Protein AF-A0A353LS04-F1 (afdb_monomer)

Nearest PDB structures (foldseek):
  4l6y-assembly1_A  TM=2.438E-01  e=7.617E+00  Homo sapiens

pLDDT: mean 70.29, std 13.39, range [38.03, 90.31]

Mean predicted aligned error: 19.08 Å

Radius of gyration: 25.61 Å; Cα contacts (8 Å, |Δi|>4): 51; chains: 1; bounding box: 50×38×78 Å

Foldseek 3Di:
DDDDDPPPPDDDDVVVVVVVVVVVVVVVVVVVVVVVVVVVVCVVVVPPPDDDVVCVVPCNVVVVVVVVVVVVVVCVVVVVVVCVVCVVLVVLVVLLVVLLVCVVVVHDRDQSDDDDPPDPPQPDPCCPPPSVNVSVVSNVVSVD

Secondary structure (DSSP, 8-state):
-------------HHHHHHHHHHHHHHHHHHHHHHHHHHHHHHHTT--SS--HHHHHTSHHHHHHHHHHHHHHHHHHTHHHHHHHHHHHHHHHHHHHHHHHHHHTT-----SSPPPTT--TT-STHHHH-HHHHHHHHHHHHH-

Solvent-accessible surface area (backbone atoms only — not comparable to full-atom values): 8741 Å² total; per-residue (Å²): 140,80,83,80,80,78,83,75,80,74,81,91,54,69,74,55,55,55,54,50,50,55,55,51,51,53,54,50,51,57,53,50,54,50,53,53,54,52,50,53,50,40,53,74,71,67,52,77,81,82,65,61,70,75,38,66,75,67,56,49,44,58,52,51,53,49,50,49,51,50,48,53,51,48,55,66,71,41,44,68,65,54,44,66,69,44,46,63,57,52,50,53,51,52,53,45,51,52,33,50,52,36,43,74,73,72,42,94,52,74,77,89,62,80,80,59,95,83,60,71,90,66,72,53,68,57,43,72,75,33,71,68,46,31,50,53,51,40,58,49,62,74,73,105

Sequence (144 aa):
MTGNQMDQQAPDNPGNATAEFARNMVKVAERSQKLISEFARSQMNGGQAGMHPELAETGRARSVADAFIALLTNLAGNQRRMMQAQHALLSSYFDLWQSMTKRLLGEDATPVIEPARTDKRFRGEEWTSNVVFDYIKQSYLLTA

Structure (mmCIF, N/CA/C/O backbone):
data_AF-A0A353LS04-F1
#
_entry.id   AF-A0A353LS04-F1
#
loop_
_atom_site.group_PDB
_atom_site.id
_atom_site.type_symbol
_atom_site.label_atom_id
_atom_site.label_alt_id
_atom_site.label_comp_id
_atom_site.label_asym_id
_atom_site.label_entity_id
_atom_site.label_seq_id
_atom_site.pdbx_PDB_ins_code
_atom_site.Cartn_x
_atom_site.Cartn_y
_atom_site.Cartn_z
_atom_site.occupancy
_atom_site.B_iso_or_equiv
_atom_site.auth_seq_id
_atom_site.auth_comp_id
_atom_site.auth_asym_id
_atom_site.auth_atom_id
_atom_site.pdbx_PDB_model_num
ATOM 1 N N . MET A 1 1 ? 24.765 16.278 53.520 1.00 41.56 1 MET A N 1
ATOM 2 C CA . MET A 1 1 ? 23.738 16.972 52.720 1.00 41.56 1 MET A CA 1
ATOM 3 C C . MET A 1 1 ? 24.279 17.087 51.307 1.00 41.56 1 MET A C 1
ATOM 5 O O . MET A 1 1 ? 25.081 17.972 51.054 1.00 41.56 1 MET A O 1
ATOM 9 N N . THR A 1 2 ? 23.907 16.164 50.423 1.00 38.22 2 THR A N 1
ATOM 10 C CA . THR A 1 2 ? 24.269 16.231 49.001 1.00 38.22 2 THR A CA 1
ATOM 11 C C . THR A 1 2 ? 23.009 15.855 48.239 1.00 38.22 2 THR A C 1
ATOM 13 O O . THR A 1 2 ? 22.574 14.708 48.293 1.00 38.22 2 THR A O 1
ATOM 16 N N . GLY A 1 3 ? 22.336 16.864 47.685 1.00 38.03 3 GLY A N 1
ATOM 17 C CA . GLY A 1 3 ? 21.081 16.701 46.962 1.00 38.03 3 GLY A CA 1
ATOM 18 C C . GLY A 1 3 ? 21.341 16.132 45.574 1.00 38.03 3 GLY A C 1
ATOM 19 O O . GLY A 1 3 ? 22.091 16.722 44.801 1.00 38.03 3 GLY A O 1
ATOM 20 N N . ASN A 1 4 ? 20.713 14.996 45.274 1.00 38.78 4 ASN A N 1
ATOM 21 C CA . ASN A 1 4 ? 20.616 14.461 43.922 1.00 38.78 4 ASN A CA 1
ATOM 22 C C . ASN A 1 4 ? 19.783 15.419 43.065 1.00 38.78 4 ASN A C 1
ATOM 24 O O . ASN A 1 4 ? 18.593 15.615 43.318 1.00 38.78 4 ASN A O 1
ATOM 28 N N . GLN A 1 5 ? 20.419 15.989 42.043 1.00 39.88 5 GLN A N 1
ATOM 29 C CA . GLN A 1 5 ? 19.734 16.568 40.895 1.00 39.88 5 GLN A CA 1
ATOM 30 C C . GLN A 1 5 ? 18.977 15.444 40.186 1.00 39.88 5 GLN A C 1
ATOM 32 O O . GLN A 1 5 ? 19.565 14.479 39.707 1.00 39.88 5 GLN A O 1
ATOM 37 N N . MET A 1 6 ? 17.652 15.552 40.194 1.00 40.06 6 MET A N 1
ATOM 38 C CA . MET A 1 6 ? 16.777 14.742 39.364 1.00 40.06 6 MET A CA 1
ATOM 39 C C . MET A 1 6 ? 16.962 15.207 37.920 1.00 40.06 6 MET A C 1
ATOM 41 O O . MET A 1 6 ? 16.546 16.316 37.582 1.00 40.06 6 MET A O 1
ATOM 45 N N . ASP A 1 7 ? 17.571 14.366 37.086 1.00 42.03 7 ASP A N 1
ATOM 46 C CA . ASP A 1 7 ? 17.470 14.470 35.633 1.00 42.03 7 ASP A CA 1
ATOM 47 C C . ASP A 1 7 ? 15.996 14.299 35.245 1.00 42.03 7 ASP A C 1
ATOM 49 O O . ASP A 1 7 ? 15.473 13.193 35.102 1.00 42.03 7 ASP A O 1
ATOM 53 N N . GLN A 1 8 ? 15.298 15.427 35.134 1.00 39.38 8 GLN A N 1
ATOM 54 C CA . GLN A 1 8 ? 13.972 15.510 34.543 1.00 39.38 8 GLN A CA 1
ATOM 55 C C . GLN A 1 8 ? 14.110 15.267 33.038 1.00 39.38 8 GLN A C 1
ATOM 57 O O . GLN A 1 8 ? 14.332 16.191 32.258 1.00 39.38 8 GLN A O 1
ATOM 62 N N . GLN A 1 9 ? 13.978 14.006 32.626 1.00 43.75 9 GLN A N 1
ATOM 63 C CA . GLN A 1 9 ? 13.639 13.669 31.246 1.00 43.75 9 GLN A CA 1
ATOM 64 C C . GLN A 1 9 ? 12.244 14.236 30.951 1.00 43.75 9 GLN A C 1
ATOM 66 O O . GLN A 1 9 ? 11.232 13.760 31.466 1.00 43.75 9 GLN A O 1
ATOM 71 N N . ALA A 1 10 ? 12.219 15.322 30.179 1.00 45.47 10 ALA A N 1
ATOM 72 C CA . ALA A 1 10 ? 11.010 15.961 29.676 1.00 45.47 10 ALA A CA 1
ATOM 73 C C . ALA A 1 10 ? 10.279 15.035 28.675 1.00 45.47 10 ALA A C 1
ATOM 75 O O . ALA A 1 10 ? 10.935 14.243 27.998 1.00 45.47 10 ALA A O 1
ATOM 76 N N . PRO A 1 11 ? 8.940 15.121 28.565 1.00 44.94 11 PRO A N 1
ATOM 77 C CA . PRO A 1 11 ? 8.133 14.168 27.805 1.00 44.94 11 PRO A CA 1
ATOM 78 C C . PRO A 1 11 ? 8.365 14.271 26.289 1.00 44.94 11 PRO A C 1
ATOM 80 O O . PRO A 1 11 ? 8.515 15.366 25.742 1.00 44.94 11 PRO A O 1
ATOM 83 N N . ASP A 1 12 ? 8.351 13.116 25.618 1.00 58.38 12 ASP A N 1
ATOM 84 C CA . ASP A 1 12 ? 8.479 12.957 24.167 1.00 58.38 12 ASP A CA 1
ATOM 85 C C . ASP A 1 12 ? 7.432 13.788 23.407 1.00 58.38 12 ASP A C 1
ATOM 87 O O . ASP A 1 12 ? 6.242 13.473 23.368 1.00 58.38 12 ASP A O 1
ATOM 91 N N . ASN A 1 13 ? 7.889 14.877 22.785 1.00 54.16 13 ASN A N 1
ATOM 92 C CA . ASN A 1 13 ? 7.063 15.749 21.959 1.00 54.16 13 ASN A CA 1
ATOM 93 C C . ASN A 1 13 ? 6.998 15.208 20.509 1.00 54.16 13 ASN A C 1
ATOM 95 O O . ASN A 1 13 ? 8.030 15.196 19.829 1.00 54.16 13 ASN A O 1
ATOM 99 N N . PRO A 1 14 ? 5.819 14.834 19.973 1.00 56.53 14 PRO A N 1
ATOM 100 C CA . PRO A 1 14 ? 5.663 14.284 18.616 1.00 56.53 14 PRO A CA 1
ATOM 101 C C . PRO A 1 14 ? 6.101 15.239 17.486 1.00 56.53 14 PRO A C 1
ATOM 103 O O . PRO A 1 14 ? 6.445 14.795 16.384 1.00 56.53 14 PRO A O 1
ATOM 106 N N . GLY A 1 15 ? 6.172 16.550 17.753 1.00 59.38 15 GLY A N 1
ATOM 107 C CA . GLY A 1 15 ? 6.755 17.523 16.821 1.00 59.38 15 GLY A CA 1
ATOM 108 C C . GLY A 1 15 ? 8.265 17.334 16.604 1.00 59.38 15 GLY A C 1
ATOM 109 O O . GLY A 1 15 ? 8.778 17.613 15.519 1.00 59.38 15 GLY A O 1
ATOM 110 N N . ASN A 1 16 ? 8.976 16.799 17.602 1.00 64.94 16 ASN A N 1
ATOM 111 C CA . ASN A 1 16 ? 10.398 16.463 17.503 1.00 64.94 16 ASN A CA 1
ATOM 112 C C . ASN A 1 16 ? 10.595 15.250 16.573 1.00 64.94 16 ASN A C 1
ATOM 114 O O . ASN A 1 16 ? 11.435 15.313 15.672 1.00 64.94 16 ASN A O 1
ATOM 118 N N . ALA A 1 17 ? 9.767 14.210 16.736 1.00 68.69 17 ALA A N 1
ATOM 119 C CA . ALA A 1 17 ? 9.889 12.951 16.002 1.00 68.69 17 ALA A CA 1
ATOM 120 C C . ALA A 1 17 ? 9.697 13.147 14.489 1.00 68.69 17 ALA A C 1
ATOM 122 O O . ALA A 1 17 ? 10.429 12.586 13.673 1.00 68.69 17 ALA A O 1
ATOM 123 N N . THR A 1 18 ? 8.764 14.023 14.105 1.00 71.38 18 THR A N 1
ATOM 124 C CA . THR A 1 18 ? 8.513 14.373 12.697 1.00 71.38 18 THR A CA 1
ATOM 125 C C . THR A 1 18 ? 9.698 15.126 12.082 1.00 71.38 18 THR A C 1
ATOM 127 O O . THR A 1 18 ? 10.128 14.835 10.963 1.00 71.38 18 THR A O 1
ATOM 130 N N . ALA A 1 19 ? 10.281 16.069 12.827 1.00 74.38 19 ALA A N 1
ATOM 131 C CA . ALA A 1 19 ? 11.451 16.816 12.377 1.00 74.38 19 ALA A CA 1
ATOM 132 C C . ALA A 1 19 ? 12.707 15.930 12.296 1.00 74.38 19 ALA A C 1
ATOM 134 O O . ALA A 1 19 ? 13.551 16.113 11.418 1.00 74.38 19 ALA A O 1
ATOM 135 N N . GLU A 1 20 ? 12.843 14.958 13.196 1.00 72.50 20 GLU A N 1
ATOM 136 C CA . GLU A 1 20 ? 13.942 13.997 13.190 1.00 72.50 20 GLU A CA 1
ATOM 137 C C . GLU A 1 20 ? 13.841 13.009 12.027 1.00 72.50 20 GLU A C 1
ATOM 139 O O . GLU A 1 20 ? 14.830 12.780 11.325 1.00 72.50 20 GLU A O 1
ATOM 144 N N . PHE A 1 21 ? 12.634 12.519 11.743 1.00 72.50 21 PHE A N 1
ATOM 145 C CA . PHE A 1 21 ? 12.353 11.708 10.565 1.00 72.50 21 PHE A CA 1
ATOM 146 C C . PHE A 1 21 ? 12.720 12.443 9.267 1.00 72.50 21 PHE A C 1
ATOM 148 O O . PHE A 1 21 ? 13.458 11.902 8.442 1.00 72.50 21 PHE A O 1
ATOM 155 N N . ALA A 1 22 ? 12.303 13.705 9.114 1.00 79.75 22 ALA A N 1
ATOM 156 C CA . ALA A 1 22 ? 12.638 14.515 7.941 1.00 79.75 22 ALA A CA 1
ATOM 157 C C . ALA A 1 22 ? 14.159 14.679 7.757 1.00 79.75 22 ALA A C 1
ATOM 159 O O . ALA A 1 22 ? 14.681 14.500 6.655 1.00 79.75 22 ALA A O 1
ATOM 160 N N . ARG A 1 23 ? 14.899 14.937 8.846 1.00 81.00 23 ARG A N 1
ATOM 161 C CA . ARG A 1 23 ? 16.372 15.008 8.818 1.00 81.00 23 ARG A CA 1
ATOM 162 C C . ARG A 1 23 ? 17.013 13.684 8.404 1.00 81.00 23 ARG A C 1
ATOM 164 O O . ARG A 1 23 ? 18.021 13.686 7.698 1.00 81.00 23 ARG A O 1
ATOM 171 N N . ASN A 1 24 ? 16.455 12.556 8.831 1.00 87.12 24 ASN A N 1
ATOM 172 C CA . ASN A 1 24 ? 16.964 11.240 8.457 1.00 87.12 24 ASN A CA 1
ATOM 173 C C . ASN A 1 24 ? 16.701 10.924 6.978 1.00 87.12 24 ASN A C 1
ATOM 175 O O . ASN A 1 24 ? 17.586 10.387 6.314 1.00 87.12 24 ASN A O 1
ATOM 179 N N . MET A 1 25 ? 15.557 11.339 6.431 1.00 83.06 25 MET A N 1
ATOM 180 C CA . MET A 1 25 ? 15.249 11.176 5.006 1.00 83.06 25 MET A CA 1
ATOM 181 C C . MET A 1 25 ? 16.205 11.954 4.095 1.00 83.06 25 MET A C 1
ATOM 183 O O . MET A 1 25 ? 16.632 11.422 3.070 1.00 83.06 25 MET A O 1
ATOM 187 N N . VAL A 1 26 ? 16.620 13.161 4.493 1.00 90.31 26 VAL A N 1
ATOM 188 C CA . VAL A 1 26 ? 17.646 13.931 3.762 1.00 90.31 26 VAL A CA 1
ATOM 189 C C . VAL A 1 26 ? 18.971 13.164 3.707 1.00 90.31 26 VAL A C 1
ATOM 191 O O . VAL A 1 26 ? 19.538 12.984 2.632 1.00 90.31 26 VAL A O 1
ATOM 194 N N . LYS A 1 27 ? 19.421 12.601 4.836 1.00 84.44 27 LYS A N 1
ATOM 195 C CA . LYS A 1 27 ? 20.658 11.797 4.891 1.00 84.44 27 LYS A CA 1
ATOM 196 C C . LYS A 1 27 ? 20.583 10.538 4.023 1.00 84.44 27 LYS A C 1
ATOM 198 O O . LYS A 1 27 ? 21.588 10.124 3.443 1.00 84.44 27 LYS A O 1
ATOM 203 N N . VAL A 1 28 ? 19.415 9.896 3.954 1.00 87.94 28 VAL A N 1
ATOM 204 C CA . VAL A 1 28 ? 19.190 8.729 3.086 1.00 87.94 28 VAL A CA 1
ATOM 205 C C . VAL A 1 28 ? 19.290 9.135 1.617 1.00 87.94 28 VAL A C 1
ATOM 207 O O . VAL A 1 28 ? 19.998 8.472 0.857 1.00 87.94 28 VAL A O 1
ATOM 210 N N . ALA A 1 29 ? 18.653 10.243 1.232 1.00 81.56 29 ALA A N 1
ATOM 211 C CA . ALA A 1 29 ? 18.709 10.762 -0.130 1.00 81.56 29 ALA A CA 1
ATOM 212 C C . ALA A 1 29 ? 20.157 11.057 -0.559 1.00 81.56 29 ALA A C 1
ATOM 214 O O . ALA A 1 29 ? 20.608 10.547 -1.584 1.00 81.56 29 ALA A O 1
ATOM 215 N N . GLU A 1 30 ? 20.927 11.760 0.274 1.00 88.44 30 GLU A N 1
ATOM 216 C CA . GLU A 1 30 ? 22.339 12.076 0.013 1.00 88.44 30 GLU A CA 1
ATOM 217 C C . GLU A 1 30 ? 23.201 10.818 -0.177 1.00 88.44 30 GLU A C 1
ATOM 219 O O . GLU A 1 30 ? 23.990 10.716 -1.123 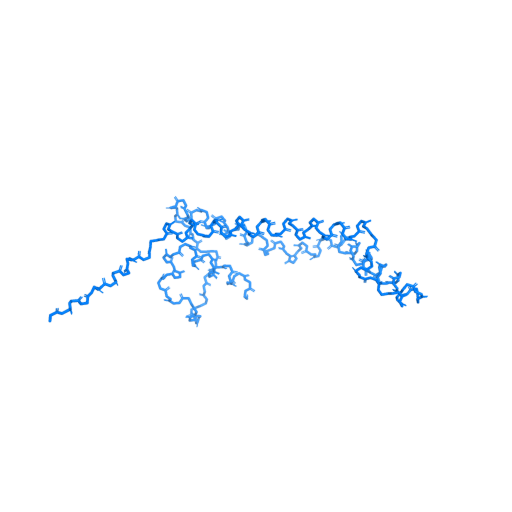1.00 88.44 30 GLU A O 1
ATOM 224 N N . ARG A 1 31 ? 23.033 9.814 0.694 1.00 87.00 31 ARG A N 1
ATOM 225 C CA . ARG A 1 31 ? 23.771 8.544 0.596 1.00 87.00 31 ARG A CA 1
ATOM 226 C C . ARG A 1 31 ? 23.380 7.749 -0.648 1.00 87.00 31 ARG A C 1
ATOM 228 O O . ARG A 1 31 ? 24.252 7.171 -1.295 1.00 87.00 31 ARG A O 1
ATOM 235 N N . SER A 1 32 ? 22.096 7.741 -1.000 1.00 82.69 32 SER A N 1
ATOM 236 C CA . SER A 1 32 ? 21.595 7.040 -2.187 1.00 82.69 32 SER A CA 1
ATOM 237 C C . SER A 1 32 ? 22.120 7.658 -3.485 1.00 82.69 32 SER A C 1
ATOM 239 O O . SER A 1 32 ? 22.592 6.935 -4.362 1.00 82.69 32 SER A O 1
ATOM 241 N N . GLN A 1 33 ? 22.148 8.992 -3.574 1.00 85.38 33 GLN A N 1
ATOM 242 C CA . GLN A 1 33 ? 22.686 9.711 -4.726 1.00 85.38 33 GLN A CA 1
ATOM 243 C C . GLN A 1 33 ? 24.167 9.383 -4.936 1.00 85.38 33 GLN A C 1
ATOM 245 O O . GLN A 1 33 ? 24.594 9.128 -6.063 1.00 85.38 33 GLN A O 1
ATOM 250 N N . LYS A 1 34 ? 24.945 9.333 -3.847 1.00 85.56 34 LYS A N 1
ATOM 251 C CA . LYS A 1 34 ? 26.361 8.961 -3.903 1.00 85.56 34 LYS A CA 1
ATOM 252 C C . LYS A 1 34 ? 26.550 7.545 -4.452 1.00 85.56 34 LYS A C 1
ATOM 254 O O . LYS A 1 34 ? 27.315 7.375 -5.398 1.00 85.56 34 LYS A O 1
ATOM 259 N N . LEU A 1 35 ? 25.816 6.563 -3.926 1.00 85.06 35 LEU A N 1
ATOM 260 C CA . LEU A 1 35 ? 25.904 5.165 -4.366 1.00 85.06 35 LEU A CA 1
ATOM 261 C C . LEU A 1 35 ? 25.549 4.996 -5.847 1.00 85.06 35 LEU A C 1
ATOM 263 O O . LEU A 1 35 ? 26.268 4.319 -6.578 1.00 85.06 35 LEU A O 1
ATOM 267 N N . ILE A 1 36 ? 24.480 5.651 -6.308 1.00 78.56 36 ILE A N 1
ATOM 268 C CA . ILE A 1 36 ? 24.069 5.612 -7.718 1.00 78.56 36 ILE A CA 1
ATOM 269 C C . ILE A 1 36 ? 25.138 6.255 -8.606 1.00 78.56 36 ILE A C 1
ATOM 271 O O . ILE A 1 36 ? 25.476 5.707 -9.653 1.00 78.56 36 ILE A O 1
ATOM 275 N N . SER A 1 37 ? 25.707 7.388 -8.185 1.00 79.00 37 SER A N 1
ATOM 276 C CA . SER A 1 37 ? 26.760 8.069 -8.946 1.00 79.00 37 SER A CA 1
ATOM 277 C C . SER A 1 37 ? 28.037 7.230 -9.058 1.00 79.00 37 SER A C 1
ATOM 279 O O . SER A 1 37 ? 28.664 7.187 -10.114 1.00 79.00 37 SER A O 1
ATOM 281 N N . GLU A 1 38 ? 28.395 6.517 -7.990 1.00 79.44 38 GLU A N 1
ATOM 282 C CA . GLU A 1 38 ? 29.572 5.654 -7.928 1.00 79.44 38 GLU A CA 1
ATOM 283 C C . GLU A 1 38 ? 29.379 4.388 -8.769 1.00 79.44 38 GLU A C 1
ATOM 285 O O . GLU A 1 38 ? 30.271 4.012 -9.527 1.00 79.44 38 GLU A O 1
ATOM 290 N N . PHE A 1 39 ? 28.182 3.801 -8.728 1.00 74.62 39 PHE A N 1
ATOM 291 C CA . PHE A 1 39 ? 27.794 2.676 -9.576 1.00 74.62 39 PHE A CA 1
ATOM 292 C C . PHE A 1 39 ? 27.748 3.044 -11.067 1.00 74.62 39 PHE A C 1
ATOM 294 O O . PHE A 1 39 ? 28.263 2.315 -11.911 1.00 74.62 39 PHE A O 1
ATOM 301 N N . ALA A 1 40 ? 27.176 4.200 -11.414 1.00 76.75 40 ALA A N 1
ATOM 302 C CA . ALA A 1 40 ? 27.163 4.678 -12.796 1.00 76.75 40 ALA A CA 1
ATOM 303 C C . ALA A 1 40 ? 28.593 4.892 -13.316 1.00 76.75 40 ALA A C 1
ATOM 305 O O . ALA A 1 40 ? 28.924 4.507 -14.437 1.00 76.75 40 ALA A O 1
ATOM 306 N N . ARG A 1 41 ? 29.470 5.447 -12.472 1.00 77.00 41 ARG A N 1
ATOM 307 C CA . ARG A 1 41 ? 30.876 5.682 -12.811 1.00 77.00 41 ARG A CA 1
ATOM 308 C C . ARG A 1 41 ? 31.679 4.383 -12.924 1.00 77.00 41 ARG A C 1
ATOM 310 O O . ARG A 1 41 ? 32.538 4.295 -13.797 1.00 77.00 41 ARG A O 1
ATOM 317 N N . SER A 1 42 ? 31.399 3.374 -12.096 1.00 70.88 42 SER A N 1
ATOM 318 C CA . SER A 1 42 ? 32.055 2.061 -12.178 1.00 70.88 42 SER A CA 1
ATOM 319 C C . SER A 1 42 ? 31.630 1.268 -13.418 1.00 70.88 42 SER A C 1
ATOM 321 O O . SER A 1 42 ? 32.467 0.596 -14.020 1.00 70.88 42 SER A O 1
ATOM 323 N N . GLN A 1 43 ? 30.380 1.430 -13.861 1.00 63.50 43 GLN A N 1
ATOM 324 C CA . GLN A 1 43 ? 29.891 0.901 -15.136 1.00 63.50 43 GLN A CA 1
ATOM 325 C C . GLN A 1 43 ? 30.537 1.587 -16.350 1.00 63.50 43 GLN A C 1
ATOM 327 O O . GLN A 1 43 ? 31.020 0.913 -17.257 1.00 63.50 43 GLN A O 1
ATOM 332 N N . MET A 1 44 ? 30.616 2.923 -16.362 1.00 63.53 44 MET A N 1
ATOM 333 C CA . MET A 1 44 ? 31.222 3.671 -17.478 1.00 63.53 44 MET A CA 1
ATOM 334 C C . MET A 1 44 ? 32.732 3.436 -17.610 1.00 63.53 44 MET A C 1
ATOM 336 O O . MET A 1 44 ? 33.260 3.456 -18.719 1.00 63.53 44 MET A O 1
ATOM 340 N N . ASN A 1 45 ? 33.420 3.170 -16.497 1.00 68.25 45 ASN A N 1
ATOM 341 C CA . ASN A 1 45 ? 34.853 2.872 -16.481 1.00 68.25 45 ASN A CA 1
ATOM 342 C C . ASN A 1 45 ? 35.176 1.391 -16.769 1.00 68.25 45 ASN A C 1
ATOM 344 O O . ASN A 1 45 ? 36.300 0.954 -16.526 1.00 68.25 45 ASN A O 1
ATOM 348 N N . GLY A 1 46 ? 34.216 0.614 -17.287 1.00 55.62 46 GLY A N 1
ATOM 349 C CA . GLY A 1 46 ? 34.454 -0.752 -17.762 1.00 55.62 46 GLY A CA 1
ATOM 350 C C . GLY A 1 46 ? 34.718 -1.773 -16.655 1.00 55.62 46 GLY A C 1
ATOM 351 O O . GLY A 1 46 ? 35.267 -2.842 -16.925 1.00 55.62 46 GLY A O 1
ATOM 352 N N . GLY A 1 47 ? 34.339 -1.470 -15.410 1.00 51.31 47 GLY A N 1
ATOM 353 C CA . GLY A 1 47 ? 34.428 -2.421 -14.314 1.00 51.31 47 GLY A CA 1
ATOM 354 C C . GLY A 1 47 ? 33.472 -3.583 -14.557 1.00 51.31 47 GLY A C 1
ATOM 355 O O . GLY A 1 47 ? 32.260 -3.422 -14.434 1.00 51.31 47 GLY A O 1
ATOM 356 N N . GLN A 1 48 ? 34.026 -4.756 -14.877 1.00 54.97 48 GLN A N 1
ATOM 357 C CA . GLN A 1 48 ? 33.369 -6.066 -14.833 1.00 54.97 48 GLN A CA 1
ATOM 358 C C . GLN A 1 48 ? 32.851 -6.367 -13.414 1.00 54.97 48 GLN A C 1
ATOM 360 O O . GLN A 1 48 ? 33.345 -7.245 -12.719 1.00 54.97 48 GLN A O 1
ATOM 365 N N . ALA A 1 49 ? 31.842 -5.643 -12.951 1.00 53.47 49 ALA A N 1
ATOM 366 C CA . ALA A 1 49 ? 31.065 -6.008 -11.782 1.00 53.47 49 ALA A CA 1
ATOM 367 C C . ALA A 1 49 ? 29.760 -6.628 -12.290 1.00 53.47 49 ALA A C 1
ATOM 369 O O . ALA A 1 49 ? 28.727 -5.968 -12.358 1.00 53.47 49 ALA A O 1
ATOM 370 N N . GLY A 1 50 ? 29.835 -7.890 -12.727 1.00 51.94 50 GLY A N 1
ATOM 371 C CA . GLY A 1 50 ? 28.638 -8.683 -13.034 1.00 51.94 50 GLY A CA 1
ATOM 372 C 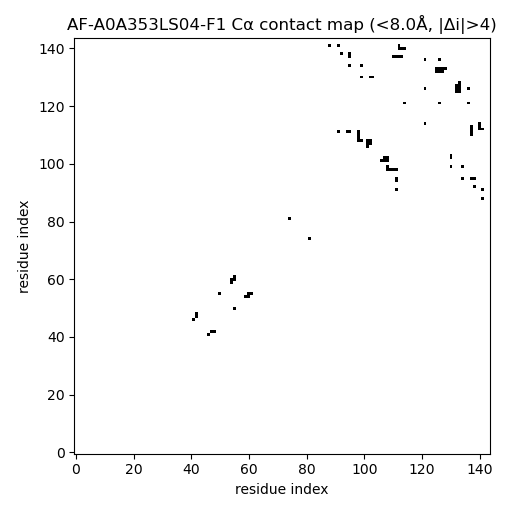C . GLY A 1 50 ? 28.797 -9.787 -14.077 1.00 51.94 50 GLY A C 1
ATOM 373 O O . GLY A 1 50 ? 28.023 -10.739 -14.050 1.00 51.94 50 GLY A O 1
ATOM 374 N N . MET A 1 51 ? 29.797 -9.724 -14.961 1.00 51.38 51 MET A N 1
ATOM 375 C CA . MET A 1 51 ? 30.016 -10.769 -15.969 1.00 51.38 51 MET A CA 1
ATOM 376 C C . MET A 1 51 ? 31.322 -11.508 -15.689 1.00 51.38 51 MET A C 1
ATOM 378 O O . MET A 1 51 ? 32.398 -11.052 -16.063 1.00 51.38 51 MET A O 1
ATOM 382 N N . HIS A 1 52 ? 31.210 -12.664 -15.028 1.00 48.56 52 HIS A N 1
ATOM 383 C CA . HIS A 1 52 ? 32.308 -13.621 -14.915 1.00 48.56 52 HIS A CA 1
ATOM 384 C C . HIS A 1 52 ? 32.808 -13.996 -16.327 1.00 48.56 52 HIS A C 1
ATOM 386 O O . HIS A 1 52 ? 31.987 -14.393 -17.161 1.00 48.56 52 HIS A O 1
ATOM 392 N N . PRO A 1 53 ? 34.122 -13.915 -16.610 1.00 53.28 53 PRO A N 1
ATOM 393 C CA . PRO A 1 53 ? 34.686 -14.191 -17.937 1.00 53.28 53 PRO A CA 1
ATOM 394 C C . PRO A 1 53 ? 34.410 -15.621 -18.439 1.00 53.28 53 PRO A C 1
ATOM 396 O O . PRO A 1 53 ? 34.320 -15.848 -19.640 1.00 53.28 53 PRO A O 1
ATOM 399 N N . GLU A 1 54 ? 34.148 -16.565 -17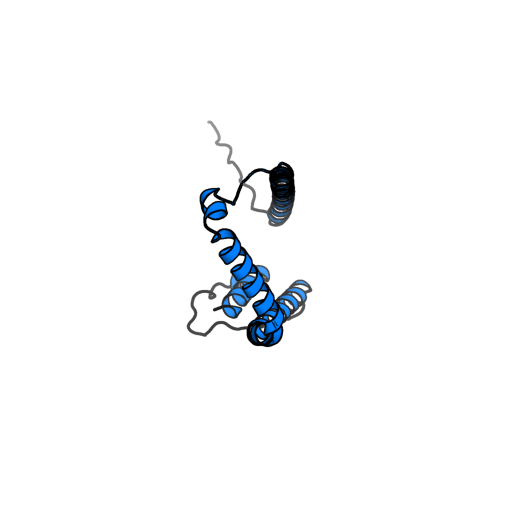.533 1.00 50.66 54 GLU A N 1
ATOM 400 C CA . GLU A 1 54 ? 33.743 -17.942 -17.850 1.00 50.66 54 GLU A CA 1
ATOM 401 C C . GLU A 1 54 ? 32.386 -18.033 -18.586 1.00 50.66 54 GLU A C 1
ATOM 403 O O . GLU A 1 54 ? 32.167 -18.919 -19.415 1.00 50.66 54 GLU A O 1
ATOM 408 N N . LEU A 1 55 ? 31.476 -17.081 -18.342 1.00 49.78 55 LEU A N 1
ATOM 409 C CA . LEU A 1 55 ? 30.160 -17.031 -18.990 1.00 49.78 55 LEU A CA 1
ATOM 410 C C . LEU A 1 55 ? 30.227 -16.447 -20.409 1.00 49.78 55 LEU A C 1
ATOM 412 O O . LEU A 1 55 ? 29.350 -16.730 -21.232 1.00 49.78 55 LEU A O 1
ATOM 416 N N . ALA A 1 56 ? 31.249 -15.632 -20.690 1.00 51.41 56 ALA A N 1
ATOM 417 C CA . ALA A 1 56 ? 31.466 -15.013 -21.994 1.00 51.41 56 ALA A CA 1
ATOM 418 C C . ALA A 1 56 ? 31.958 -16.034 -23.035 1.00 51.41 56 ALA A C 1
ATOM 420 O O . ALA A 1 56 ? 31.524 -15.986 -24.185 1.00 51.41 56 ALA A O 1
ATOM 421 N N . GLU A 1 57 ? 32.787 -16.996 -22.620 1.00 50.75 57 GLU A N 1
ATOM 422 C CA . GLU A 1 57 ? 33.370 -18.013 -23.509 1.00 50.75 57 GLU A CA 1
ATOM 423 C C . GLU A 1 57 ? 32.381 -19.124 -23.903 1.00 50.75 57 GLU A C 1
ATOM 425 O O . GLU A 1 57 ? 32.458 -19.673 -24.998 1.00 50.75 57 GLU A O 1
ATOM 430 N N . THR A 1 58 ? 31.393 -19.446 -23.062 1.00 54.22 58 THR A N 1
ATOM 431 C CA . THR A 1 58 ? 30.507 -20.607 -23.286 1.00 54.22 58 THR A CA 1
ATOM 432 C C . THR A 1 58 ? 29.281 -20.331 -24.167 1.00 54.22 58 THR A C 1
ATOM 434 O O . THR A 1 58 ? 28.433 -21.207 -24.328 1.00 54.22 58 THR A O 1
ATOM 437 N N . GLY A 1 59 ? 29.094 -19.114 -24.693 1.00 53.53 59 GLY A N 1
ATOM 438 C CA . GLY A 1 59 ? 27.849 -18.728 -25.385 1.00 53.53 59 GLY A CA 1
ATOM 439 C C . GLY A 1 59 ? 26.603 -18.724 -24.476 1.00 53.53 59 GLY A C 1
ATOM 440 O O . GLY A 1 59 ? 25.516 -18.325 -24.896 1.00 53.53 59 GLY A O 1
ATOM 441 N N . ARG A 1 60 ? 26.763 -19.101 -23.198 1.00 53.09 60 ARG A N 1
ATOM 442 C CA . ARG A 1 60 ? 25.708 -19.164 -22.183 1.00 53.09 60 ARG A CA 1
ATOM 443 C C . ARG A 1 60 ? 25.329 -17.780 -21.667 1.00 53.09 60 ARG A C 1
ATOM 445 O O . ARG A 1 60 ? 24.147 -17.561 -21.419 1.00 53.09 60 ARG A O 1
ATOM 452 N N . ALA A 1 61 ? 26.260 -16.821 -21.594 1.00 52.84 61 ALA A N 1
ATOM 453 C CA . ALA A 1 61 ? 25.915 -15.424 -21.302 1.00 52.84 61 ALA A CA 1
ATOM 454 C C . ALA A 1 61 ? 24.948 -14.839 -22.341 1.00 52.84 61 ALA A C 1
ATOM 456 O O . ALA A 1 61 ? 23.994 -14.160 -21.967 1.00 52.84 61 ALA A O 1
ATOM 457 N N . ARG A 1 62 ? 25.141 -15.164 -23.629 1.00 58.28 62 ARG A N 1
ATOM 458 C CA . ARG A 1 62 ? 24.210 -14.776 -24.696 1.00 58.28 62 ARG A CA 1
ATOM 459 C C . ARG A 1 62 ? 22.844 -15.440 -24.479 1.00 58.28 62 ARG A C 1
ATOM 461 O O . ARG A 1 62 ? 21.845 -14.743 -24.475 1.00 58.28 62 ARG A O 1
ATOM 468 N N . SER A 1 63 ? 22.806 -16.724 -24.106 1.00 65.50 63 SER A N 1
ATOM 469 C CA . SER A 1 63 ? 21.539 -17.416 -23.798 1.00 65.50 63 SER A CA 1
ATOM 470 C C . SER A 1 63 ? 20.774 -16.863 -22.585 1.00 65.50 63 SER A C 1
ATOM 472 O O . SER A 1 63 ? 19.548 -16.827 -22.611 1.00 65.50 63 SER A O 1
ATOM 474 N N . VAL A 1 64 ? 21.462 -16.411 -21.527 1.00 71.69 64 VAL A N 1
ATOM 475 C CA . VAL A 1 64 ? 20.814 -15.830 -20.336 1.00 71.69 64 VAL A CA 1
ATOM 476 C C . VAL A 1 64 ? 20.327 -14.413 -20.627 1.00 71.69 64 VAL A C 1
ATOM 478 O O . VAL A 1 64 ? 19.213 -14.066 -20.243 1.00 71.69 64 VAL A O 1
ATOM 481 N N . ALA A 1 65 ? 21.124 -13.612 -21.340 1.00 71.69 65 ALA A N 1
ATOM 482 C CA . ALA A 1 65 ? 20.708 -12.289 -21.794 1.00 71.69 65 ALA A CA 1
ATOM 483 C C . ALA A 1 65 ? 19.504 -12.378 -22.747 1.00 71.69 65 ALA A C 1
ATOM 485 O O . ALA A 1 65 ? 18.526 -11.661 -22.558 1.00 71.69 65 ALA A O 1
ATOM 486 N N . ASP A 1 66 ? 19.521 -13.314 -23.697 1.00 75.06 66 ASP A N 1
ATOM 487 C CA . ASP A 1 66 ? 18.419 -13.549 -24.633 1.00 75.06 66 ASP A CA 1
ATOM 488 C C . ASP A 1 66 ? 17.170 -14.076 -23.914 1.00 75.06 66 ASP A C 1
ATOM 490 O O . ASP A 1 66 ? 16.061 -13.625 -24.194 1.00 75.06 66 ASP A O 1
ATOM 494 N N . ALA A 1 67 ? 17.327 -14.974 -22.934 1.00 77.62 67 ALA A N 1
ATOM 495 C CA . ALA A 1 67 ? 16.221 -15.441 -22.099 1.00 77.62 67 ALA A CA 1
ATOM 496 C C . ALA A 1 67 ? 15.619 -14.305 -21.257 1.00 77.62 67 ALA A C 1
ATOM 498 O O . ALA A 1 67 ? 14.401 -14.232 -21.102 1.00 77.62 67 ALA A O 1
ATOM 499 N N . PHE A 1 68 ? 16.449 -13.393 -20.750 1.00 77.12 68 PHE A N 1
ATOM 500 C CA . PHE A 1 68 ? 15.999 -12.216 -20.014 1.00 77.12 68 PHE A CA 1
ATOM 501 C C . PHE A 1 68 ? 15.268 -11.219 -20.928 1.00 77.12 68 PHE A C 1
ATOM 503 O O . PHE A 1 68 ? 14.186 -10.754 -20.582 1.00 77.12 68 PHE A O 1
ATOM 510 N N . ILE A 1 69 ? 15.785 -10.952 -22.131 1.00 82.12 69 ILE A N 1
ATOM 511 C CA . ILE A 1 69 ? 15.119 -10.120 -23.149 1.00 82.12 69 ILE A CA 1
ATOM 512 C C . ILE A 1 69 ? 13.785 -10.750 -23.580 1.00 82.12 69 ILE A C 1
ATOM 514 O O . ILE A 1 69 ? 12.772 -10.055 -23.684 1.00 82.12 69 ILE A O 1
ATOM 518 N N . ALA A 1 70 ? 13.756 -12.065 -23.809 1.00 77.62 70 ALA A N 1
ATOM 519 C CA . ALA A 1 70 ? 12.550 -12.802 -24.171 1.00 77.62 70 ALA A CA 1
ATOM 520 C C . ALA A 1 70 ? 11.515 -12.777 -23.039 1.00 77.62 70 ALA A C 1
ATOM 522 O O . ALA A 1 70 ? 10.329 -12.587 -23.304 1.00 77.62 70 ALA A O 1
ATOM 523 N N . LEU A 1 71 ? 11.952 -12.895 -21.783 1.00 76.50 71 LEU A N 1
ATOM 524 C CA . LEU A 1 71 ? 11.105 -12.721 -20.606 1.00 76.50 71 LEU A CA 1
ATOM 525 C C . LEU A 1 71 ? 10.523 -11.304 -20.551 1.00 76.50 71 LEU A C 1
ATOM 527 O O . LEU A 1 71 ? 9.310 -11.162 -20.423 1.00 76.50 71 LEU A O 1
ATOM 531 N N . LEU A 1 72 ? 11.350 -10.266 -20.704 1.00 77.69 72 LEU A N 1
ATOM 532 C CA . LEU A 1 72 ? 10.900 -8.869 -20.708 1.00 77.69 72 LEU A CA 1
ATOM 533 C C . LEU A 1 72 ? 9.903 -8.590 -21.839 1.00 77.69 72 LEU A C 1
ATOM 535 O O . LEU A 1 72 ? 8.882 -7.942 -21.621 1.00 77.69 72 LEU A O 1
ATOM 539 N N . THR A 1 73 ? 10.157 -9.130 -23.029 1.00 78.62 73 THR A N 1
ATOM 540 C CA . THR A 1 73 ? 9.285 -8.982 -24.202 1.00 78.62 73 THR A CA 1
ATOM 541 C C . THR A 1 73 ? 7.963 -9.725 -24.007 1.00 78.62 73 THR A C 1
ATOM 543 O O . THR A 1 73 ? 6.900 -9.221 -24.365 1.00 78.62 73 THR A O 1
ATOM 546 N N . ASN A 1 74 ? 8.001 -10.905 -23.388 1.00 73.19 74 ASN A N 1
ATOM 547 C CA . ASN A 1 74 ? 6.812 -11.683 -23.060 1.00 73.19 74 ASN A CA 1
ATOM 548 C C . ASN A 1 74 ? 5.977 -10.999 -21.960 1.00 73.19 74 ASN A C 1
ATOM 550 O O . ASN A 1 74 ? 4.760 -10.896 -22.102 1.00 73.19 74 ASN A O 1
ATOM 554 N N . LEU A 1 75 ? 6.613 -10.444 -20.922 1.00 66.81 75 LEU A N 1
ATOM 555 C CA . LEU A 1 75 ? 5.941 -9.626 -19.904 1.00 66.81 75 LEU A CA 1
ATOM 556 C C . LEU A 1 75 ? 5.286 -8.380 -20.518 1.00 66.81 75 LEU A C 1
ATOM 558 O O . LEU A 1 75 ? 4.124 -8.103 -20.224 1.00 66.81 75 LEU A O 1
ATOM 562 N N . ALA A 1 76 ? 5.989 -7.671 -21.406 1.00 71.94 76 ALA A N 1
ATOM 563 C CA . ALA A 1 76 ? 5.448 -6.510 -22.114 1.00 71.94 76 ALA A CA 1
ATOM 564 C C . ALA A 1 76 ? 4.279 -6.887 -23.049 1.00 71.94 76 ALA A C 1
ATOM 566 O O . ALA A 1 76 ? 3.280 -6.175 -23.121 1.00 71.94 76 ALA A O 1
ATOM 567 N N . GLY A 1 77 ? 4.360 -8.036 -23.729 1.00 69.56 77 GLY A N 1
ATOM 568 C CA . GLY A 1 77 ? 3.317 -8.531 -24.636 1.00 69.56 77 GLY A CA 1
ATOM 569 C C . GLY A 1 77 ? 2.089 -9.131 -23.936 1.00 69.56 77 GLY A C 1
ATOM 570 O O . GLY A 1 77 ? 0.991 -9.123 -24.494 1.00 69.56 77 GLY A O 1
ATOM 571 N N . ASN A 1 78 ? 2.236 -9.612 -22.697 1.00 60.84 78 ASN A N 1
ATOM 572 C CA . ASN A 1 78 ? 1.160 -10.187 -21.880 1.00 60.84 78 ASN A CA 1
ATOM 573 C C . ASN A 1 78 ? 0.605 -9.216 -20.825 1.00 60.84 78 ASN A C 1
ATOM 575 O O . ASN A 1 78 ? 0.083 -9.638 -19.788 1.00 60.84 78 ASN A O 1
ATOM 579 N N . GLN A 1 79 ? 0.623 -7.913 -21.124 1.00 54.69 79 GLN A N 1
ATOM 580 C CA . GLN A 1 79 ? 0.100 -6.851 -20.259 1.00 54.69 79 GLN A CA 1
ATOM 581 C C . GLN A 1 79 ? -1.330 -7.138 -19.763 1.00 54.69 79 GLN A C 1
ATOM 583 O O . GLN A 1 79 ? -1.649 -6.875 -18.612 1.00 54.69 79 GLN A O 1
ATOM 588 N N . ARG A 1 80 ? -2.183 -7.783 -20.572 1.00 60.94 80 ARG A N 1
ATOM 589 C CA . ARG A 1 80 ? -3.560 -8.131 -20.172 1.00 60.94 80 ARG A CA 1
ATOM 590 C C . ARG A 1 80 ? -3.651 -9.130 -19.014 1.00 60.94 80 ARG A C 1
ATOM 592 O O . ARG A 1 80 ? -4.516 -8.961 -18.163 1.00 60.94 80 ARG A O 1
ATOM 599 N N . ARG A 1 81 ? -2.784 -10.149 -18.951 1.00 61.00 81 ARG A N 1
ATOM 600 C CA . ARG A 1 81 ? -2.825 -11.152 -17.865 1.00 61.00 81 ARG A CA 1
ATOM 601 C C . ARG A 1 81 ? -2.260 -10.597 -16.558 1.00 61.00 81 ARG A C 1
ATOM 603 O O . ARG A 1 81 ? -2.804 -10.883 -15.497 1.00 61.00 81 ARG A O 1
ATOM 610 N N . MET A 1 82 ? -1.222 -9.762 -16.637 1.00 60.16 82 MET A N 1
ATOM 611 C CA . MET A 1 82 ? -0.648 -9.104 -15.460 1.00 60.16 82 MET A CA 1
ATOM 612 C C . MET A 1 82 ? -1.538 -7.965 -14.947 1.00 60.16 82 MET A C 1
ATOM 614 O O . MET A 1 82 ? -1.756 -7.867 -13.744 1.00 60.16 82 MET A O 1
ATOM 618 N N . MET A 1 83 ? -2.144 -7.170 -15.839 1.00 62.81 83 MET A N 1
ATOM 619 C CA . MET A 1 83 ? -3.123 -6.150 -15.449 1.00 62.81 83 MET A CA 1
ATOM 620 C C . MET A 1 83 ? -4.353 -6.770 -14.783 1.00 62.81 83 MET A C 1
ATOM 622 O O . MET A 1 83 ? -4.792 -6.248 -13.772 1.00 62.81 83 MET A O 1
ATOM 626 N N . GLN A 1 84 ? -4.882 -7.904 -15.255 1.00 62.25 84 GLN A N 1
ATOM 627 C CA . GLN A 1 84 ? -6.022 -8.557 -14.588 1.00 62.25 84 GLN A CA 1
ATOM 628 C C . GLN A 1 84 ? -5.702 -9.014 -13.155 1.00 62.25 84 GLN A C 1
ATOM 630 O O . GLN A 1 84 ? -6.563 -8.911 -12.286 1.00 62.25 84 GLN A O 1
ATOM 635 N N . ALA A 1 85 ? -4.472 -9.467 -12.892 1.00 6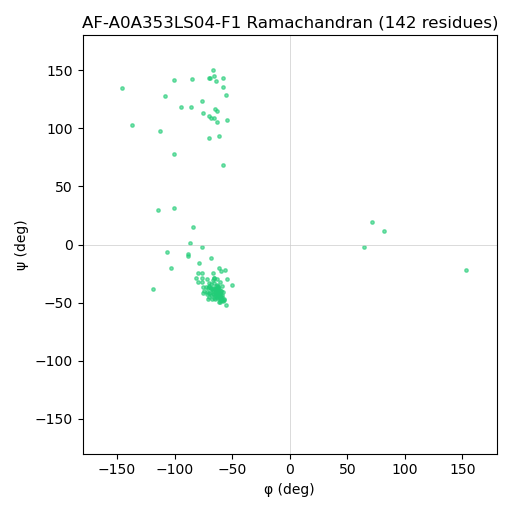2.50 85 ALA A N 1
ATOM 636 C CA . ALA A 1 85 ? -4.046 -9.892 -11.558 1.00 62.50 85 ALA A CA 1
ATOM 637 C C . ALA A 1 85 ? -3.644 -8.722 -10.637 1.00 62.50 85 ALA A C 1
ATOM 639 O O . ALA A 1 85 ? -3.780 -8.830 -9.422 1.00 62.50 85 ALA A O 1
ATOM 640 N N . GLN A 1 86 ? -3.157 -7.604 -11.190 1.00 58.38 86 GLN A N 1
ATOM 641 C CA . GLN A 1 86 ? -2.637 -6.476 -10.404 1.00 58.38 86 GLN A CA 1
ATOM 642 C C . GLN A 1 86 ? -3.583 -5.275 -10.307 1.00 58.38 86 GLN A C 1
ATOM 644 O O . GLN A 1 86 ? -3.439 -4.477 -9.386 1.00 58.38 86 GLN A O 1
ATOM 649 N N . HIS A 1 87 ? -4.559 -5.132 -11.208 1.00 70.25 87 HIS A N 1
ATOM 650 C CA . HIS A 1 87 ? -5.466 -3.980 -11.214 1.00 70.25 87 HIS A CA 1
ATOM 651 C C . HIS A 1 87 ? -6.373 -3.961 -9.986 1.00 70.25 87 HIS A C 1
ATOM 653 O O . HIS A 1 87 ? -6.591 -2.895 -9.428 1.00 70.25 87 HIS A O 1
ATOM 659 N N . ALA A 1 88 ? -6.859 -5.120 -9.530 1.00 69.88 88 ALA A N 1
ATOM 660 C CA . ALA A 1 88 ? -7.650 -5.196 -8.302 1.00 69.88 88 ALA A CA 1
ATOM 661 C C . ALA A 1 88 ? -6.839 -4.707 -7.092 1.00 69.88 88 ALA A C 1
ATOM 663 O O . ALA A 1 88 ? -7.317 -3.881 -6.326 1.00 69.88 88 ALA A O 1
ATOM 664 N N . LEU A 1 89 ? -5.581 -5.142 -6.975 1.00 74.06 89 LEU A N 1
ATOM 665 C CA . LEU A 1 89 ? -4.690 -4.713 -5.901 1.00 74.06 89 LEU A CA 1
ATOM 666 C C . LEU A 1 89 ? -4.381 -3.210 -5.985 1.00 74.06 89 LEU A C 1
ATOM 668 O O . LEU A 1 89 ? -4.498 -2.505 -4.989 1.00 74.06 89 LEU A O 1
ATOM 672 N N . LEU A 1 90 ? -4.031 -2.708 -7.174 1.00 77.44 90 LEU A N 1
ATOM 673 C CA . LEU A 1 90 ? -3.775 -1.284 -7.410 1.00 77.44 90 LEU A CA 1
ATOM 674 C C . LEU A 1 90 ? -4.994 -0.422 -7.071 1.00 77.44 90 LEU A C 1
ATOM 676 O O . LEU A 1 90 ? -4.845 0.562 -6.353 1.00 77.44 90 LEU A O 1
ATOM 680 N N . SER A 1 91 ? -6.186 -0.799 -7.541 1.00 77.88 91 SER A N 1
ATOM 681 C CA . SER A 1 91 ? -7.439 -0.117 -7.201 1.00 77.88 91 SER A CA 1
ATOM 682 C C . SER A 1 91 ? -7.657 -0.081 -5.691 1.00 77.88 91 SER A C 1
ATOM 684 O O . SER A 1 91 ? -7.876 0.991 -5.139 1.00 77.88 91 SER A O 1
ATOM 686 N N . SER A 1 92 ? -7.473 -1.208 -5.006 1.00 78.12 92 SER A N 1
ATOM 687 C CA . SER A 1 92 ? -7.620 -1.267 -3.555 1.00 78.12 92 SER A CA 1
ATOM 688 C C . SER A 1 92 ? -6.605 -0.395 -2.794 1.00 78.12 92 SER A C 1
ATOM 690 O O . SER A 1 92 ? -6.943 0.190 -1.766 1.00 78.12 92 SER A O 1
ATOM 692 N N . TYR A 1 93 ? -5.369 -0.256 -3.290 1.00 77.31 93 TYR A N 1
ATOM 693 C CA . TYR A 1 93 ? -4.391 0.686 -2.726 1.00 77.31 93 TYR A CA 1
ATOM 694 C C . TYR A 1 93 ? -4.786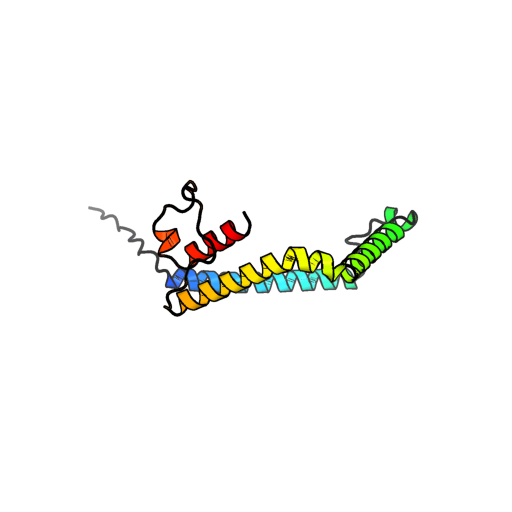 2.150 -2.958 1.00 77.31 93 TYR A C 1
ATOM 696 O O . TYR A 1 93 ? -4.577 2.982 -2.072 1.00 77.31 93 TYR A O 1
ATOM 704 N N . PHE A 1 94 ? -5.358 2.474 -4.121 1.00 80.69 94 PHE A N 1
ATOM 705 C CA . PHE A 1 94 ? -5.888 3.812 -4.399 1.00 80.69 94 PHE A CA 1
ATOM 706 C C . PHE A 1 94 ? -7.047 4.163 -3.463 1.00 80.69 94 PHE A C 1
ATOM 708 O O . PHE A 1 94 ? -7.042 5.249 -2.883 1.00 80.69 94 PHE A O 1
ATOM 715 N N . ASP A 1 95 ? -7.980 3.234 -3.254 1.00 80.94 95 ASP A N 1
ATOM 716 C CA . ASP A 1 95 ? -9.102 3.418 -2.331 1.00 80.94 95 ASP A CA 1
ATOM 717 C C . ASP A 1 95 ? -8.607 3.636 -0.893 1.00 80.94 95 ASP A C 1
ATOM 719 O O . ASP A 1 95 ? -9.083 4.528 -0.183 1.00 80.94 95 ASP A O 1
ATOM 723 N N . LEU A 1 96 ? -7.590 2.874 -0.475 1.00 81.31 96 LEU A N 1
ATOM 724 C CA . LEU A 1 96 ? -6.970 3.019 0.840 1.00 81.31 96 LEU A CA 1
ATOM 725 C C . LEU A 1 96 ? -6.296 4.384 1.017 1.00 81.31 96 LEU A C 1
ATOM 727 O O . LEU A 1 96 ? -6.487 5.045 2.040 1.00 81.31 96 LEU A O 1
ATOM 731 N N . TRP A 1 97 ? -5.521 4.828 0.027 1.00 78.25 97 TRP A N 1
ATOM 732 C CA . TRP A 1 97 ? -4.887 6.144 0.066 1.00 78.25 97 TRP A CA 1
ATOM 733 C C . TRP A 1 97 ? -5.928 7.270 0.098 1.00 78.25 97 TRP A C 1
ATOM 735 O O . TRP A 1 97 ? -5.804 8.194 0.901 1.00 78.25 97 TRP A O 1
ATOM 745 N N . GLN A 1 98 ? -6.996 7.170 -0.696 1.00 79.00 98 GLN A N 1
ATOM 746 C CA . GLN A 1 98 ? -8.080 8.150 -0.680 1.00 79.00 98 GLN A CA 1
ATOM 747 C C . GLN A 1 98 ? -8.772 8.212 0.692 1.00 79.00 98 GLN A C 1
ATOM 749 O O . GLN A 1 98 ? -9.040 9.307 1.194 1.00 79.00 98 GLN A O 1
ATOM 754 N N . SER A 1 99 ? -9.041 7.058 1.310 1.00 79.19 99 SER A N 1
ATOM 755 C CA . SER A 1 99 ? -9.625 6.970 2.657 1.00 79.19 99 SER A CA 1
ATOM 756 C C . SER A 1 99 ? -8.715 7.613 3.711 1.00 79.19 99 SER A C 1
ATOM 758 O O . SER A 1 99 ? -9.165 8.431 4.517 1.00 79.19 99 SER A O 1
ATOM 760 N N . MET A 1 100 ? -7.409 7.343 3.635 1.00 77.25 100 MET A N 1
ATOM 761 C CA . MET A 1 100 ? -6.392 7.966 4.485 1.00 77.25 100 MET A CA 1
ATOM 762 C C . MET A 1 100 ? -6.367 9.492 4.336 1.00 7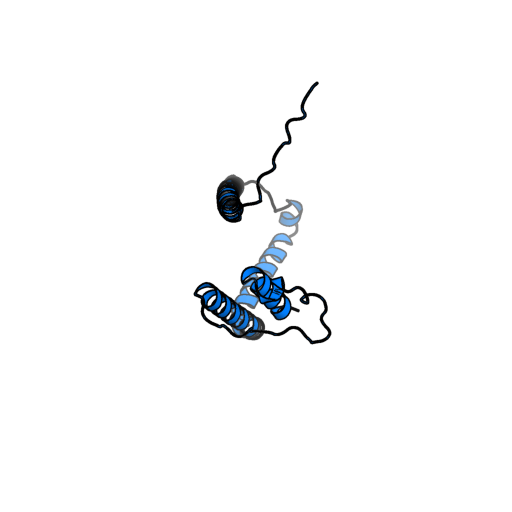7.25 100 MET A C 1
ATOM 764 O O . MET A 1 100 ? -6.352 10.211 5.333 1.00 77.25 100 MET A O 1
ATOM 768 N N . THR A 1 101 ? -6.390 10.005 3.102 1.00 78.19 101 THR A N 1
ATOM 769 C CA . THR A 1 101 ? -6.404 11.451 2.841 1.00 78.19 101 THR A CA 1
ATOM 770 C C . THR A 1 101 ? -7.649 12.117 3.421 1.00 78.19 101 THR A C 1
ATOM 772 O O . THR A 1 101 ? -7.516 13.143 4.083 1.00 78.19 101 THR A O 1
ATOM 775 N N . LYS A 1 102 ? -8.835 11.521 3.251 1.00 79.56 102 LYS A N 1
ATOM 776 C CA . LYS A 1 102 ? -10.087 12.019 3.848 1.00 79.56 102 LYS A CA 1
ATOM 777 C C . LYS A 1 102 ? -10.019 12.079 5.375 1.00 79.56 102 LYS A C 1
ATOM 779 O O . LYS A 1 102 ? -10.294 13.124 5.956 1.00 79.56 102 LYS A O 1
ATOM 784 N N . ARG A 1 103 ? -9.549 11.005 6.017 1.00 74.62 103 ARG A N 1
ATOM 785 C CA . ARG A 1 103 ? -9.341 10.960 7.476 1.00 74.62 103 ARG A CA 1
ATOM 786 C C . ARG A 1 103 ? -8.352 12.016 7.963 1.00 74.62 103 ARG A C 1
ATOM 788 O O . ARG A 1 103 ? -8.588 12.647 8.987 1.00 74.62 103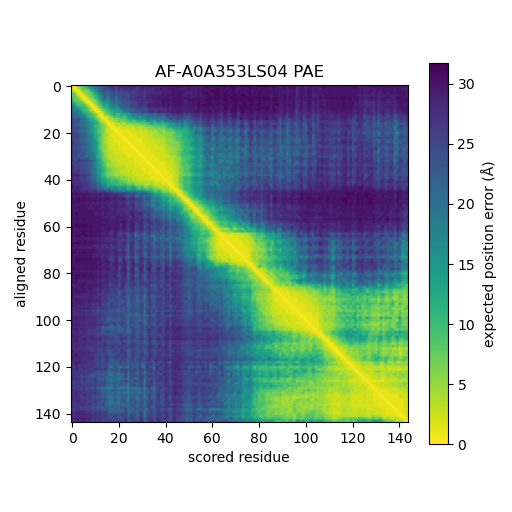 ARG A O 1
ATOM 795 N N . LEU A 1 104 ? -7.271 12.250 7.219 1.00 76.31 104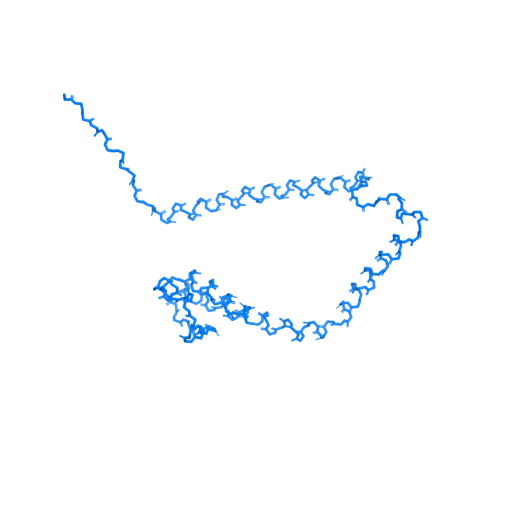 LEU A N 1
ATOM 796 C CA . LEU A 1 104 ? -6.293 13.293 7.537 1.00 76.31 104 LEU A CA 1
ATOM 797 C C . LEU A 1 104 ? -6.882 14.711 7.415 1.00 76.31 104 LEU A C 1
ATOM 799 O O . LEU A 1 104 ? -6.504 15.597 8.176 1.00 76.31 104 LEU A O 1
ATOM 803 N N . LEU A 1 105 ? -7.819 14.915 6.484 1.00 82.12 105 LEU A N 1
ATOM 804 C CA . LEU A 1 105 ? -8.587 16.156 6.315 1.00 82.12 105 LEU A CA 1
ATOM 805 C C . LEU A 1 105 ? -9.695 16.333 7.373 1.00 82.12 105 LEU A C 1
ATOM 807 O O . LEU A 1 105 ? -10.362 17.365 7.379 1.00 82.12 105 LEU A O 1
ATOM 811 N N . GLY A 1 106 ? -9.876 15.366 8.280 1.00 73.06 106 GLY A N 1
ATOM 812 C CA . GLY A 1 106 ? -10.910 15.391 9.316 1.00 73.06 106 GLY A CA 1
ATOM 813 C C . GLY A 1 106 ? -12.289 14.929 8.836 1.00 73.06 106 GLY A C 1
ATOM 814 O O . GLY A 1 106 ? -13.270 15.121 9.550 1.00 73.06 106 GLY A O 1
ATOM 815 N N . GLU A 1 107 ? -12.378 14.333 7.645 1.00 71.56 107 GLU A N 1
ATOM 816 C CA . GLU A 1 107 ? -13.602 13.713 7.140 1.00 71.56 107 GLU A CA 1
ATOM 817 C C . GLU A 1 107 ? -13.731 12.267 7.643 1.00 71.56 107 GLU A C 1
ATOM 819 O O . GLU A 1 107 ? -12.753 11.513 7.693 1.00 71.56 107 GLU A O 1
ATOM 824 N N . ASP A 1 108 ? -14.959 11.847 7.954 1.00 65.69 108 ASP A N 1
ATOM 825 C CA . ASP A 1 108 ? -15.256 10.448 8.250 1.00 65.69 108 ASP A CA 1
ATOM 826 C C . ASP A 1 108 ? -15.098 9.600 6.980 1.00 65.69 108 ASP A C 1
ATOM 828 O O . ASP A 1 108 ? -15.905 9.667 6.050 1.00 65.69 108 ASP A O 1
ATOM 832 N N . ALA A 1 109 ? -14.050 8.776 6.940 1.00 68.50 109 ALA A N 1
ATOM 833 C CA . ALA A 1 109 ? -13.862 7.771 5.900 1.00 68.50 109 ALA A CA 1
ATOM 834 C C . ALA A 1 109 ? -14.097 6.371 6.467 1.00 68.50 109 ALA A C 1
ATOM 836 O O . ALA A 1 109 ? -13.494 5.979 7.476 1.00 68.50 109 ALA A O 1
ATOM 837 N N . THR A 1 110 ? -14.966 5.615 5.795 1.00 70.12 110 THR A N 1
ATOM 838 C CA . THR A 1 110 ? -15.208 4.204 6.085 1.00 70.12 110 THR A CA 1
ATOM 839 C C . THR A 1 110 ? -13.946 3.375 5.815 1.00 70.12 110 THR A C 1
ATOM 841 O O . THR A 1 110 ? -13.240 3.632 4.830 1.00 70.12 110 THR A O 1
ATOM 844 N N . PRO A 1 111 ? -13.641 2.378 6.666 1.00 70.50 111 PRO A N 1
ATOM 845 C CA . PRO A 1 111 ? -12.555 1.440 6.411 1.00 70.50 111 PRO A CA 1
ATOM 846 C C . PRO A 1 111 ? -12.775 0.710 5.084 1.00 70.50 111 PRO A C 1
ATOM 848 O O . PRO A 1 111 ? -13.881 0.254 4.801 1.00 70.50 111 PRO A O 1
ATOM 851 N N . VAL A 1 112 ? -11.720 0.585 4.279 1.00 75.38 112 VAL A N 1
ATOM 852 C CA . VAL A 1 112 ? -11.765 -0.130 2.991 1.00 75.38 112 VAL A CA 1
ATOM 853 C C . VAL A 1 112 ? -11.861 -1.641 3.215 1.00 75.38 112 VAL A C 1
ATOM 855 O O . VAL A 1 112 ? -12.464 -2.360 2.422 1.00 75.38 112 VAL A O 1
ATOM 858 N N . ILE A 1 113 ? -11.301 -2.126 4.326 1.00 76.12 113 ILE A N 1
ATOM 859 C CA . ILE A 1 113 ? -11.368 -3.524 4.744 1.00 76.12 113 ILE A CA 1
ATOM 860 C C . ILE A 1 113 ? -11.439 -3.622 6.270 1.00 76.12 113 ILE A C 1
ATOM 862 O O . ILE A 1 113 ? -10.692 -2.949 6.985 1.00 76.12 113 ILE A O 1
ATOM 866 N N . GLU A 1 114 ? -12.338 -4.468 6.775 1.00 79.75 114 GLU A N 1
ATOM 867 C CA . GLU A 1 114 ? -12.454 -4.751 8.206 1.00 79.75 114 GLU A CA 1
ATOM 868 C C . GLU A 1 114 ? -11.770 -6.074 8.574 1.00 79.75 114 GLU A C 1
ATOM 870 O O . GLU A 1 114 ? -11.855 -7.054 7.827 1.00 79.75 114 GLU A O 1
ATOM 875 N N . PRO A 1 115 ? -11.100 -6.144 9.738 1.00 79.44 115 PRO A N 1
ATOM 876 C CA . PRO A 1 115 ? -10.532 -7.391 10.222 1.00 79.44 115 PRO A CA 1
ATOM 877 C C . PRO A 1 115 ? -11.635 -8.405 10.554 1.00 79.44 115 PRO A C 1
ATOM 879 O O . PRO A 1 115 ? -12.690 -8.061 11.090 1.00 79.44 115 PRO A O 1
ATOM 882 N N . ALA A 1 116 ? -11.368 -9.691 10.312 1.00 79.44 116 ALA A N 1
ATOM 883 C CA . ALA A 1 116 ? -12.262 -10.760 10.747 1.00 79.44 116 ALA A CA 1
ATOM 884 C C . ALA A 1 116 ? -12.463 -10.712 12.275 1.00 79.44 116 ALA A C 1
ATOM 886 O O . ALA A 1 116 ? -11.515 -10.484 13.024 1.00 79.44 116 ALA A O 1
ATOM 887 N N . ARG A 1 117 ? -13.674 -11.013 12.768 1.00 71.50 117 ARG A N 1
ATOM 888 C CA . ARG A 1 117 ? -14.011 -10.961 14.214 1.00 71.50 117 ARG A CA 1
ATOM 889 C C . ARG A 1 117 ? -13.101 -11.818 15.109 1.00 71.50 117 ARG A C 1
ATOM 891 O O . ARG A 1 117 ? -13.018 -11.588 16.315 1.00 71.50 117 ARG A O 1
ATOM 898 N N . THR A 1 118 ? -12.444 -12.824 14.538 1.00 76.75 118 THR A N 1
ATOM 899 C CA . THR A 1 118 ? -11.506 -13.717 15.230 1.00 76.75 118 THR A CA 1
ATOM 900 C C . THR A 1 118 ? -10.066 -13.200 15.244 1.00 76.75 118 THR A C 1
ATOM 902 O O . THR A 1 118 ? -9.239 -13.756 15.968 1.00 76.75 118 THR A O 1
ATOM 905 N N . ASP A 1 119 ? -9.755 -12.144 14.489 1.00 81.50 119 ASP A N 1
ATOM 906 C CA . ASP A 1 119 ? -8.425 -11.553 14.415 1.00 81.50 119 ASP A CA 1
ATOM 907 C C . ASP A 1 119 ? -8.122 -10.734 15.678 1.00 81.50 119 ASP A C 1
ATOM 909 O O . ASP A 1 119 ? -8.749 -9.717 15.977 1.00 81.50 119 ASP A O 1
ATOM 913 N N . LYS A 1 120 ? -7.151 -11.205 16.465 1.00 84.12 120 LYS A N 1
ATOM 914 C CA . LYS A 1 120 ? -6.749 -10.559 17.721 1.00 84.12 120 LYS A CA 1
ATOM 915 C C . LYS A 1 120 ? -5.668 -9.490 17.531 1.00 84.12 120 LYS A C 1
ATOM 917 O O . LYS A 1 120 ? -5.381 -8.786 18.495 1.00 84.12 120 LYS A O 1
ATOM 922 N N . ARG A 1 121 ? -5.081 -9.359 16.332 1.00 85.06 121 ARG A N 1
ATOM 923 C CA . ARG A 1 121 ? -3.925 -8.481 16.059 1.00 85.06 121 ARG A CA 1
ATOM 924 C C . ARG A 1 121 ? -4.250 -6.992 16.212 1.00 85.06 121 ARG A C 1
ATOM 926 O O . ARG A 1 121 ? -3.382 -6.227 16.610 1.00 85.06 121 ARG A O 1
ATOM 933 N N . PHE A 1 122 ? -5.503 -6.599 15.975 1.00 86.12 122 PHE A N 1
ATOM 934 C CA . PHE A 1 122 ? -5.928 -5.193 15.890 1.00 86.12 122 PHE A CA 1
ATOM 935 C C . PHE A 1 122 ? -6.886 -4.755 17.012 1.00 86.12 122 PHE A C 1
ATOM 937 O O . PHE A 1 122 ? -7.736 -3.898 16.803 1.00 86.12 122 PHE A O 1
ATOM 944 N N . ARG A 1 123 ? -6.792 -5.359 18.208 1.00 81.81 123 ARG A N 1
ATOM 945 C CA . ARG A 1 123 ? -7.705 -5.070 19.339 1.00 81.81 123 ARG A CA 1
ATOM 946 C C . ARG A 1 123 ? -7.397 -3.789 20.119 1.00 81.81 123 ARG A C 1
ATOM 948 O O . ARG A 1 123 ? -8.231 -3.366 20.912 1.00 81.81 123 ARG A O 1
ATOM 955 N N . GLY A 1 124 ? -6.200 -3.227 19.964 1.00 85.25 124 GLY A N 1
ATOM 956 C CA . GLY A 1 124 ? -5.816 -1.995 20.658 1.00 85.25 124 GLY A CA 1
ATOM 957 C C . GLY A 1 124 ? -6.568 -0.779 20.113 1.00 85.25 124 GLY A C 1
ATOM 958 O O . GLY A 1 124 ? -6.790 -0.689 18.910 1.00 85.25 124 GLY A O 1
ATOM 959 N N . GLU A 1 125 ? -6.923 0.158 20.990 1.00 81.88 125 GLU A N 1
ATOM 960 C CA . GLU A 1 125 ? -7.685 1.368 20.644 1.00 81.88 125 GLU A CA 1
ATOM 961 C C . GLU A 1 125 ? -6.982 2.222 19.575 1.00 81.88 125 GLU A C 1
ATOM 963 O O . GLU A 1 125 ? -7.609 2.626 18.595 1.00 81.88 125 GLU A O 1
ATOM 968 N N . GLU A 1 126 ? -5.655 2.356 19.686 1.00 82.06 126 GLU A N 1
ATOM 969 C CA . GLU A 1 126 ? -4.791 3.058 18.723 1.00 82.06 126 GLU A CA 1
ATOM 970 C C . GLU A 1 126 ? -4.932 2.542 17.287 1.00 82.06 126 GLU A C 1
ATOM 972 O O . GLU A 1 126 ? -4.801 3.306 16.338 1.00 82.06 126 GLU A O 1
ATOM 977 N N . TRP A 1 127 ? -5.267 1.263 17.086 1.00 84.38 127 TRP A N 1
ATOM 978 C CA . TRP A 1 127 ? -5.476 0.716 15.742 1.00 84.38 127 TRP A CA 1
ATOM 979 C C . TRP A 1 127 ? -6.715 1.278 15.040 1.00 84.38 127 TRP A C 1
ATOM 981 O O . TRP A 1 127 ? -6.890 1.020 13.850 1.00 84.38 127 TRP A O 1
ATOM 991 N N . THR A 1 128 ? -7.589 1.993 15.755 1.00 78.81 128 THR A N 1
ATOM 992 C CA . THR A 1 128 ? -8.825 2.586 15.219 1.00 78.81 128 THR A CA 1
ATOM 993 C C . THR A 1 128 ? -8.834 4.108 15.354 1.00 78.81 128 THR A C 1
ATOM 995 O O . THR A 1 128 ? -9.296 4.788 14.435 1.00 78.81 128 THR A O 1
ATOM 998 N N . SER A 1 129 ? -8.311 4.639 16.466 1.00 78.19 129 SER A N 1
ATOM 999 C CA . SER A 1 129 ? -8.250 6.080 16.745 1.00 78.19 129 SER A CA 1
ATOM 1000 C C . SER A 1 129 ? -7.100 6.787 16.022 1.00 78.19 129 SER A C 1
ATOM 1002 O O . SER A 1 129 ? -7.244 7.947 15.636 1.00 78.19 129 SER A O 1
ATOM 1004 N N . ASN A 1 130 ? -5.970 6.105 15.799 1.00 81.69 130 ASN A N 1
ATOM 1005 C CA . ASN A 1 130 ? -4.801 6.691 15.157 1.00 81.69 130 ASN A CA 1
ATOM 1006 C C . ASN A 1 130 ? -4.800 6.413 13.651 1.00 81.69 130 ASN A C 1
ATOM 1008 O O . ASN A 1 130 ? -4.705 5.274 13.195 1.00 81.69 130 ASN A O 1
ATOM 1012 N N . VAL A 1 131 ? -4.846 7.491 12.873 1.00 77.81 131 VAL A N 1
ATOM 1013 C CA . VAL A 1 131 ? -4.928 7.471 11.407 1.00 77.81 131 VAL A CA 1
ATOM 1014 C C . VAL A 1 131 ? -3.745 6.725 10.761 1.00 77.81 131 VAL A C 1
ATOM 1016 O O . VAL A 1 131 ? -3.931 5.995 9.790 1.00 77.81 131 VAL A O 1
ATOM 1019 N N . VAL A 1 132 ? -2.536 6.816 11.328 1.00 80.31 132 VAL A N 1
ATOM 1020 C CA . VAL A 1 132 ? -1.349 6.101 10.819 1.00 80.31 132 VAL A CA 1
ATOM 1021 C C . VAL A 1 132 ? -1.440 4.601 11.100 1.00 80.31 132 VAL A C 1
ATOM 1023 O O . VAL A 1 132 ? -1.126 3.784 10.233 1.00 80.31 132 VAL A O 1
ATOM 1026 N N . PHE A 1 133 ? -1.879 4.218 12.299 1.00 82.88 133 PHE A N 1
ATOM 1027 C CA . PHE A 1 133 ? -1.980 2.806 12.681 1.00 82.88 133 PHE A CA 1
ATOM 1028 C C . PHE A 1 133 ? -3.121 2.120 11.928 1.00 82.88 133 PHE A C 1
ATOM 1030 O O . PHE A 1 133 ? -2.977 0.977 11.491 1.00 82.88 133 PHE A O 1
ATOM 1037 N N . ASP A 1 134 ? -4.225 2.832 11.713 1.00 81.81 134 ASP A N 1
ATOM 1038 C CA . ASP A 1 134 ? -5.342 2.365 10.902 1.00 81.81 134 ASP A CA 1
ATOM 1039 C C . ASP A 1 134 ? -4.927 2.137 9.437 1.00 81.81 134 ASP A C 1
ATOM 1041 O O . ASP A 1 134 ? -5.244 1.089 8.874 1.00 81.81 134 ASP A O 1
ATOM 1045 N N . TYR A 1 135 ? -4.123 3.033 8.852 1.00 79.56 135 TYR A N 1
ATOM 1046 C CA . TYR A 1 135 ? -3.551 2.834 7.515 1.00 79.56 135 TYR A CA 1
ATOM 1047 C C . TYR A 1 135 ? -2.663 1.585 7.434 1.00 79.56 135 TYR A C 1
ATOM 10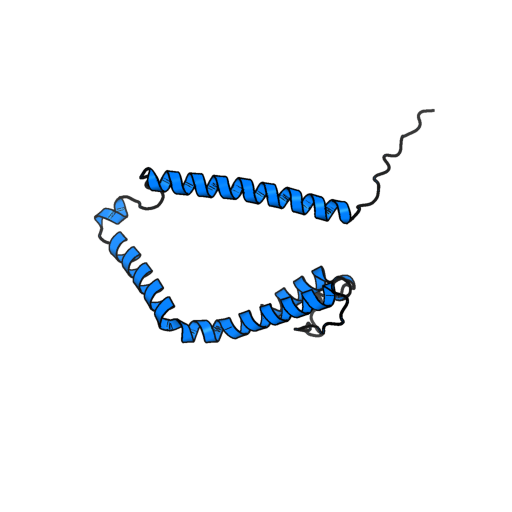49 O O . TYR A 1 135 ? -2.811 0.780 6.513 1.00 79.56 135 TYR A O 1
ATOM 1057 N N . ILE A 1 136 ? -1.778 1.370 8.417 1.00 84.69 136 ILE A N 1
ATOM 1058 C CA . ILE A 1 136 ? -0.921 0.173 8.471 1.00 84.69 136 ILE A CA 1
ATOM 1059 C C . ILE A 1 136 ? -1.780 -1.095 8.554 1.00 84.69 136 ILE A C 1
ATOM 1061 O O . ILE A 1 136 ? -1.576 -2.025 7.770 1.00 84.69 136 ILE A O 1
ATOM 1065 N N . LYS A 1 137 ? -2.775 -1.122 9.449 1.00 88.00 137 LYS A N 1
ATOM 1066 C CA . LYS A 1 137 ? -3.724 -2.235 9.591 1.00 88.00 137 LYS A CA 1
ATOM 1067 C C . LYS A 1 137 ? -4.428 -2.545 8.273 1.00 88.00 137 LYS A C 1
ATOM 1069 O O . LYS A 1 137 ? -4.420 -3.695 7.838 1.00 88.00 137 LYS A O 1
ATOM 1074 N N . GLN A 1 138 ? -5.018 -1.537 7.635 1.00 81.88 138 GLN A N 1
ATOM 1075 C CA . GLN A 1 138 ? -5.762 -1.727 6.393 1.00 81.88 138 GLN A CA 1
ATOM 1076 C C . GLN A 1 138 ? -4.844 -2.148 5.236 1.00 81.88 138 GLN A C 1
ATOM 1078 O O . GLN A 1 138 ? -5.213 -3.040 4.479 1.00 81.88 138 GLN A O 1
ATOM 1083 N N . SER A 1 139 ? -3.621 -1.610 5.147 1.00 79.12 139 SER A N 1
ATOM 1084 C CA . SER A 1 139 ? -2.634 -2.031 4.140 1.00 79.12 139 SER A CA 1
ATOM 1085 C C . SER A 1 139 ? -2.251 -3.506 4.275 1.00 79.12 139 SER A C 1
ATOM 1087 O O . SER A 1 139 ? -2.123 -4.209 3.277 1.00 79.12 139 SER A O 1
ATOM 1089 N N . TYR A 1 140 ? -2.128 -3.991 5.512 1.00 83.38 140 TYR A N 1
ATOM 1090 C CA . TYR A 1 140 ? -1.802 -5.379 5.800 1.00 83.38 140 TYR A CA 1
ATOM 1091 C C . TYR A 1 140 ? -2.976 -6.308 5.473 1.00 83.38 140 TYR A C 1
ATOM 1093 O O . TYR A 1 140 ? -2.788 -7.309 4.785 1.00 83.38 140 TYR A O 1
ATOM 1101 N N . LEU A 1 141 ? -4.192 -5.954 5.908 1.00 84.38 141 LEU A N 1
ATOM 1102 C CA . LEU A 1 141 ? -5.413 -6.715 5.618 1.00 84.38 141 LEU A CA 1
ATOM 1103 C C . LEU A 1 141 ? -5.697 -6.822 4.114 1.00 84.38 141 LEU A C 1
ATOM 1105 O O . LEU A 1 141 ? -6.218 -7.839 3.674 1.00 84.38 141 LEU A O 1
ATOM 1109 N N . LEU A 1 142 ? -5.322 -5.810 3.330 1.00 80.31 142 LEU A N 1
ATOM 1110 C CA . LEU A 1 142 ? -5.477 -5.801 1.875 1.00 80.31 142 LEU A CA 1
ATOM 1111 C C . LEU A 1 142 ? -4.592 -6.834 1.154 1.00 80.31 142 LEU A C 1
ATOM 1113 O O . LEU A 1 142 ? -4.893 -7.241 0.035 1.00 80.31 142 LEU A O 1
ATOM 1117 N N . THR A 1 143 ? -3.484 -7.223 1.784 1.00 72.94 143 THR A N 1
ATOM 1118 C CA . THR A 1 143 ? -2.471 -8.126 1.211 1.00 72.94 143 THR A CA 1
ATOM 1119 C C . THR A 1 143 ? -2.478 -9.534 1.807 1.00 72.94 143 THR A C 1
ATOM 1121 O O . THR A 1 143 ? -1.709 -10.378 1.348 1.00 72.94 143 THR A O 1
ATOM 1124 N N . ALA A 1 144 ? -3.281 -9.755 2.852 1.00 66.12 144 ALA A N 1
ATOM 1125 C CA . ALA A 1 144 ? -3.328 -10.988 3.636 1.00 66.12 144 ALA A CA 1
ATOM 1126 C C . ALA A 1 144 ? -4.234 -12.069 3.030 1.00 66.12 144 ALA A C 1
ATOM 1128 O O . ALA A 1 144 ? -5.163 -11.726 2.265 1.00 66.12 144 ALA A O 1
#